Protein AF-A0A4R4UT83-F1 (afdb_monomer)

Mean predicted aligned error: 12.07 Å

Structure (mmCIF, N/CA/C/O backbone):
data_AF-A0A4R4UT83-F1
#
_entry.id   AF-A0A4R4UT83-F1
#
loop_
_atom_site.group_PDB
_atom_site.id
_atom_site.type_symbol
_atom_site.label_atom_id
_atom_site.label_alt_id
_atom_site.label_comp_id
_atom_site.label_asym_id
_atom_site.label_entity_id
_atom_site.label_seq_id
_atom_site.pdbx_PDB_ins_code
_atom_site.Cartn_x
_atom_site.Cartn_y
_atom_site.Cartn_z
_atom_site.occupancy
_atom_site.B_iso_or_equiv
_atom_site.auth_seq_id
_atom_site.auth_comp_id
_atom_site.auth_asym_id
_atom_site.auth_atom_id
_atom_site.pdbx_PDB_model_num
ATOM 1 N N . MET A 1 1 ? 4.585 -12.109 -8.769 1.00 79.88 1 MET A N 1
ATOM 2 C CA . MET A 1 1 ? 4.395 -12.856 -7.499 1.00 79.88 1 MET A CA 1
ATOM 3 C C . MET A 1 1 ? 3.511 -12.003 -6.613 1.00 79.88 1 MET A C 1
ATOM 5 O O . MET A 1 1 ? 3.758 -10.805 -6.577 1.00 79.88 1 MET A O 1
ATOM 9 N N . GLN A 1 2 ? 2.504 -12.578 -5.956 1.00 89.56 2 GLN A N 1
ATOM 10 C CA . GLN A 1 2 ? 1.592 -11.845 -5.075 1.00 89.56 2 GLN A CA 1
ATOM 11 C C . GLN A 1 2 ? 1.552 -12.516 -3.703 1.00 89.56 2 GLN A C 1
ATOM 13 O O . GLN A 1 2 ? 1.548 -13.744 -3.617 1.00 89.56 2 GLN A O 1
ATOM 18 N N . ARG A 1 3 ? 1.558 -11.713 -2.641 1.00 90.75 3 ARG A N 1
ATOM 19 C CA . ARG A 1 3 ? 1.477 -12.165 -1.253 1.00 90.75 3 ARG A CA 1
ATOM 20 C C . ARG A 1 3 ? 0.574 -11.229 -0.466 1.00 90.75 3 ARG A C 1
ATOM 22 O O . ARG A 1 3 ? 0.629 -10.026 -0.675 1.00 90.75 3 ARG A O 1
ATOM 29 N N . THR A 1 4 ? -0.187 -11.781 0.467 1.00 91.25 4 THR A N 1
ATOM 30 C CA . THR A 1 4 ? -0.984 -11.004 1.420 1.00 91.25 4 THR A CA 1
ATOM 31 C C . THR A 1 4 ? -0.497 -11.302 2.830 1.00 91.25 4 THR A C 1
ATOM 33 O O . THR A 1 4 ? -0.233 -12.460 3.161 1.00 91.25 4 THR A O 1
ATOM 36 N N . ILE A 1 5 ? -0.338 -10.260 3.642 1.00 86.94 5 ILE A N 1
ATOM 37 C CA . ILE A 1 5 ? 0.085 -10.340 5.039 1.00 86.94 5 IL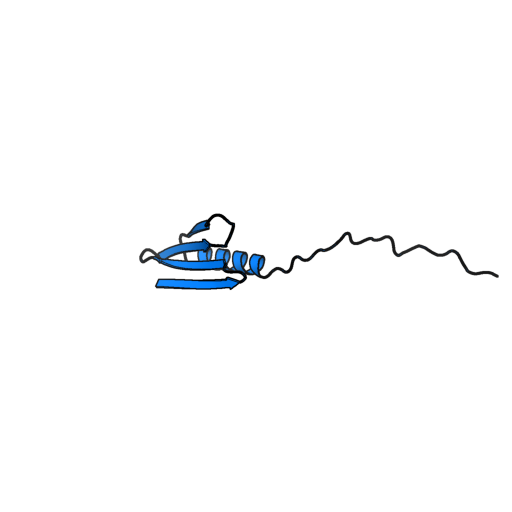E A CA 1
ATOM 38 C C . ILE A 1 5 ? -1.057 -9.788 5.904 1.00 86.94 5 ILE A C 1
ATOM 40 O O . ILE A 1 5 ? -1.393 -8.613 5.750 1.00 86.94 5 ILE A O 1
ATOM 44 N N . PRO A 1 6 ? -1.672 -10.595 6.785 1.00 87.19 6 PRO A N 1
ATOM 45 C CA . PRO A 1 6 ? -2.623 -10.080 7.764 1.00 87.19 6 PRO A CA 1
ATOM 46 C C . PRO A 1 6 ? -1.879 -9.248 8.815 1.00 87.19 6 PRO A C 1
ATOM 48 O O . PRO A 1 6 ? -0.821 -9.663 9.289 1.00 87.19 6 PRO A O 1
ATOM 51 N N . LEU A 1 7 ? -2.423 -8.082 9.162 1.00 81.81 7 LEU A N 1
ATOM 52 C CA . LEU A 1 7 ? -1.801 -7.129 10.090 1.00 81.81 7 LEU A CA 1
ATOM 53 C C . LEU A 1 7 ? -2.499 -7.048 11.459 1.00 81.81 7 LEU A C 1
ATOM 55 O O . LEU A 1 7 ? -1.937 -6.462 12.376 1.00 81.81 7 LEU A O 1
ATOM 59 N N . GLY A 1 8 ? -3.672 -7.671 11.610 1.00 80.06 8 GLY A N 1
ATOM 60 C CA . GLY A 1 8 ? -4.518 -7.573 12.810 1.00 80.06 8 GLY A CA 1
ATOM 61 C C . GLY A 1 8 ? -5.810 -6.801 12.530 1.00 80.06 8 GLY A C 1
ATOM 62 O O . GLY A 1 8 ? -5.890 -6.101 11.528 1.00 80.06 8 GLY A O 1
ATOM 63 N N . ASP A 1 9 ? -6.849 -6.998 13.349 1.00 83.50 9 ASP A N 1
ATOM 64 C CA . ASP A 1 9 ? -8.141 -6.279 13.276 1.00 83.50 9 ASP A CA 1
ATOM 65 C C . ASP A 1 9 ? -8.816 -6.250 11.888 1.00 83.50 9 ASP A C 1
ATOM 67 O O . ASP A 1 9 ? -9.546 -5.331 11.527 1.00 83.50 9 ASP A O 1
ATOM 71 N N . GLY A 1 10 ? -8.567 -7.284 11.078 1.00 83.62 10 GLY A N 1
ATOM 72 C CA . GLY A 1 10 ? -9.067 -7.388 9.703 1.00 83.62 10 GLY A CA 1
ATOM 73 C C . GLY A 1 10 ? -8.257 -6.604 8.663 1.00 83.62 10 GLY A C 1
ATOM 74 O O . GLY A 1 10 ? -8.563 -6.697 7.475 1.00 83.62 10 GLY A O 1
ATOM 75 N N . ALA A 1 1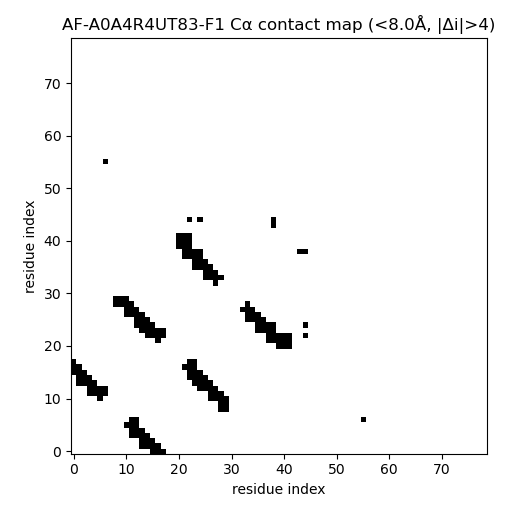1 ? -7.208 -5.883 9.066 1.00 87.69 11 ALA A N 1
ATOM 76 C CA . ALA A 1 11 ? -6.308 -5.190 8.156 1.00 87.69 11 ALA A CA 1
ATOM 77 C C . ALA A 1 11 ? -5.364 -6.156 7.423 1.00 87.69 11 ALA A C 1
ATOM 79 O O . ALA A 1 11 ? -4.875 -7.147 7.980 1.00 87.69 11 ALA A O 1
ATOM 80 N N . CYS A 1 12 ? -5.087 -5.851 6.156 1.00 90.62 12 CYS A N 1
ATOM 81 C CA . CYS A 1 12 ? -4.266 -6.664 5.266 1.00 90.62 12 CYS A CA 1
ATOM 82 C C . CYS A 1 12 ? -3.305 -5.798 4.446 1.00 90.62 12 CYS A C 1
ATOM 84 O O . CYS A 1 12 ? -3.679 -4.743 3.938 1.00 90.62 12 CYS A O 1
ATOM 86 N N . LEU A 1 13 ? -2.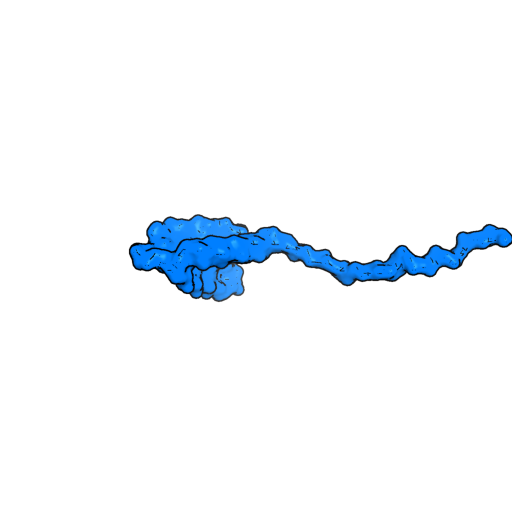086 -6.302 4.243 1.00 90.12 13 LEU A N 1
ATOM 87 C CA . LEU A 1 13 ? -1.117 -5.765 3.293 1.00 90.12 13 LEU A CA 1
ATOM 88 C C . LEU A 1 13 ? -0.940 -6.730 2.117 1.00 90.12 13 LEU A C 1
ATOM 90 O O . LEU A 1 13 ? -0.366 -7.810 2.262 1.00 90.12 13 LE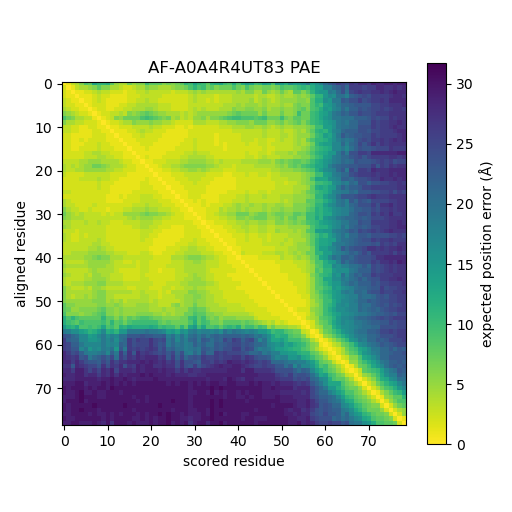U A O 1
ATOM 94 N N . GLY A 1 14 ? -1.416 -6.331 0.944 1.00 93.25 14 GLY A N 1
ATOM 95 C CA . GLY A 1 14 ? -1.135 -6.963 -0.338 1.00 93.25 14 GLY A CA 1
ATOM 96 C C . GLY A 1 14 ? 0.191 -6.476 -0.918 1.00 93.25 14 GLY A C 1
ATOM 97 O O . GLY A 1 14 ? 0.482 -5.285 -0.923 1.00 93.25 14 GLY A O 1
ATOM 98 N N . ILE A 1 15 ? 0.997 -7.402 -1.426 1.00 93.88 15 ILE A N 1
ATOM 99 C CA . ILE A 1 15 ? 2.306 -7.149 -2.025 1.00 93.88 15 ILE A CA 1
ATOM 100 C C . ILE A 1 15 ? 2.340 -7.852 -3.374 1.00 93.88 15 ILE A C 1
ATOM 102 O O . ILE A 1 15 ? 2.261 -9.080 -3.440 1.00 93.88 15 ILE A O 1
ATOM 106 N N . THR A 1 16 ? 2.505 -7.089 -4.448 1.00 95.38 16 THR A N 1
ATOM 107 C CA . THR A 1 16 ? 2.601 -7.616 -5.810 1.00 95.38 16 THR A CA 1
ATOM 108 C C . THR A 1 16 ? 3.903 -7.174 -6.455 1.00 95.38 16 THR A C 1
ATOM 110 O O . THR A 1 16 ? 4.162 -5.984 -6.588 1.00 95.38 16 THR A O 1
ATOM 113 N N . ARG A 1 17 ? 4.710 -8.141 -6.898 1.00 94.38 17 ARG A N 1
ATOM 114 C CA . ARG A 1 17 ? 5.896 -7.905 -7.728 1.00 94.38 17 ARG A CA 1
ATOM 115 C C . ARG A 1 17 ? 5.555 -8.092 -9.201 1.00 94.38 17 ARG A C 1
ATOM 117 O O . ARG A 1 17 ? 5.126 -9.188 -9.597 1.00 94.38 17 ARG A O 1
ATOM 124 N N . HIS A 1 18 ? 5.821 -7.059 -9.992 1.00 93.94 18 HIS A N 1
ATOM 125 C CA . HIS A 1 18 ? 5.610 -7.010 -11.437 1.00 93.94 18 HIS A CA 1
ATOM 126 C C . HIS A 1 18 ? 6.834 -7.504 -12.215 1.00 93.94 18 HIS A C 1
ATOM 128 O O . HIS A 1 18 ? 7.957 -7.529 -11.711 1.00 93.94 18 HIS A O 1
ATOM 134 N N . ARG A 1 19 ? 6.629 -7.907 -13.477 1.00 92.56 19 ARG A N 1
ATOM 135 C CA . ARG A 1 19 ? 7.719 -8.415 -14.335 1.00 92.56 19 ARG A CA 1
ATOM 136 C C . ARG A 1 19 ? 8.752 -7.349 -14.705 1.00 92.56 19 ARG A C 1
ATOM 13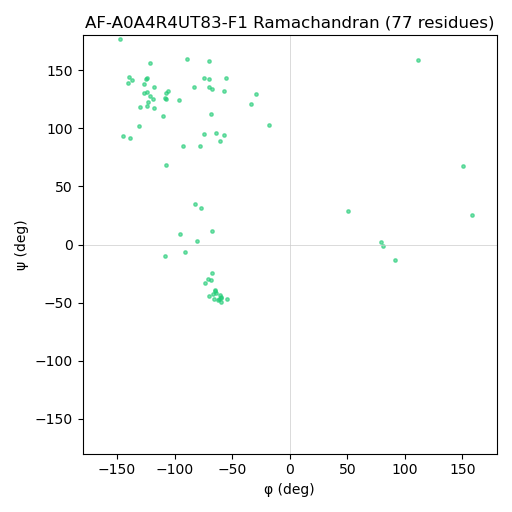8 O O . ARG A 1 19 ? 9.888 -7.700 -14.988 1.00 92.56 19 ARG A O 1
ATOM 145 N N . ASN A 1 20 ? 8.365 -6.076 -14.691 1.00 91.19 20 ASN A N 1
ATOM 146 C CA . ASN A 1 20 ? 9.246 -4.939 -14.965 1.00 91.19 20 ASN A CA 1
ATOM 147 C C . ASN A 1 20 ? 10.113 -4.532 -13.756 1.00 91.19 20 ASN A C 1
ATOM 149 O O . ASN A 1 20 ? 10.831 -3.546 -13.847 1.00 91.19 20 ASN A O 1
ATOM 153 N N . GLY A 1 21 ? 10.038 -5.258 -12.634 1.00 89.50 21 GLY A N 1
ATOM 154 C CA . GLY A 1 21 ? 10.780 -4.944 -11.410 1.00 89.50 21 GLY A CA 1
ATOM 155 C C . GLY A 1 21 ? 10.029 -4.044 -10.427 1.00 89.50 21 GLY A C 1
ATOM 156 O O . GLY A 1 21 ? 10.422 -4.008 -9.263 1.00 89.50 21 GLY A O 1
ATOM 157 N N . ALA A 1 22 ? 8.926 -3.419 -10.851 1.00 93.06 22 ALA A N 1
ATOM 158 C CA . ALA A 1 22 ? 8.101 -2.585 -9.988 1.00 93.06 22 ALA A CA 1
ATOM 159 C C . ALA A 1 22 ? 7.334 -3.413 -8.947 1.00 93.06 22 ALA A C 1
ATOM 161 O O . ALA A 1 22 ? 7.050 -4.606 -9.132 1.00 93.06 22 ALA A O 1
ATOM 162 N N . TRP A 1 23 ? 6.938 -2.742 -7.872 1.00 95.06 23 TRP A N 1
ATOM 163 C CA . TRP A 1 23 ? 6.170 -3.315 -6.775 1.00 95.06 23 TRP A CA 1
ATOM 164 C C . TRP A 1 23 ? 4.900 -2.513 -6.538 1.00 95.06 23 TRP A C 1
ATOM 166 O O . TRP A 1 23 ? 4.908 -1.291 -6.615 1.00 95.06 23 TRP A O 1
ATOM 176 N N . THR A 1 24 ? 3.808 -3.195 -6.216 1.00 95.12 24 THR A N 1
ATOM 177 C CA . THR A 1 24 ? 2.578 -2.563 -5.740 1.00 95.12 24 THR A CA 1
ATOM 178 C C . THR A 1 24 ? 2.271 -3.074 -4.346 1.00 95.12 24 THR A C 1
ATOM 180 O O . THR A 1 24 ? 2.198 -4.287 -4.131 1.00 95.12 24 THR A O 1
ATOM 183 N N . LEU A 1 25 ? 2.104 -2.144 -3.414 1.00 93.38 25 LEU A N 1
ATOM 184 C CA . LEU A 1 25 ? 1.652 -2.398 -2.056 1.00 93.38 25 LEU A CA 1
ATOM 185 C C . LEU A 1 25 ? 0.218 -1.891 -1.926 1.00 93.38 25 LEU A C 1
ATOM 187 O O . LEU A 1 25 ? -0.054 -0.751 -2.293 1.00 93.38 25 LEU A O 1
ATOM 191 N N . SER A 1 26 ? -0.676 -2.719 -1.399 1.00 92.81 26 SER A N 1
ATOM 192 C CA . SER A 1 26 ? -2.075 -2.365 -1.150 1.00 92.81 26 SER A CA 1
ATOM 193 C C . SER A 1 26 ? -2.391 -2.606 0.317 1.00 92.81 26 SER A C 1
ATOM 195 O O . SER A 1 26 ? -2.260 -3.730 0.792 1.00 92.81 26 SER A O 1
ATOM 197 N N . TYR A 1 27 ? -2.769 -1.562 1.040 1.00 90.75 27 TYR A N 1
ATOM 198 C CA . TYR A 1 27 ? -3.184 -1.638 2.431 1.00 90.75 27 TYR A CA 1
ATOM 199 C C . TYR A 1 27 ? -4.692 -1.431 2.516 1.00 90.75 27 TYR A C 1
ATOM 201 O O . TYR A 1 27 ? -5.200 -0.412 2.052 1.00 90.75 27 TYR A O 1
ATOM 209 N N . THR A 1 28 ? -5.371 -2.389 3.135 1.00 91.56 28 THR A N 1
ATOM 210 C CA . THR A 1 28 ? -6.819 -2.372 3.350 1.00 91.56 28 THR A CA 1
ATOM 211 C C . THR A 1 28 ? -7.085 -2.574 4.826 1.00 91.56 28 THR A C 1
ATOM 213 O O . THR A 1 28 ? -6.546 -3.511 5.419 1.00 91.56 28 THR A O 1
ATOM 216 N N . ALA A 1 29 ? -7.918 -1.720 5.416 1.00 90.62 29 ALA A N 1
ATOM 217 C CA . ALA A 1 29 ? -8.337 -1.829 6.807 1.00 90.62 29 ALA A CA 1
ATOM 218 C C . ALA A 1 29 ? -9.827 -1.472 6.952 1.00 9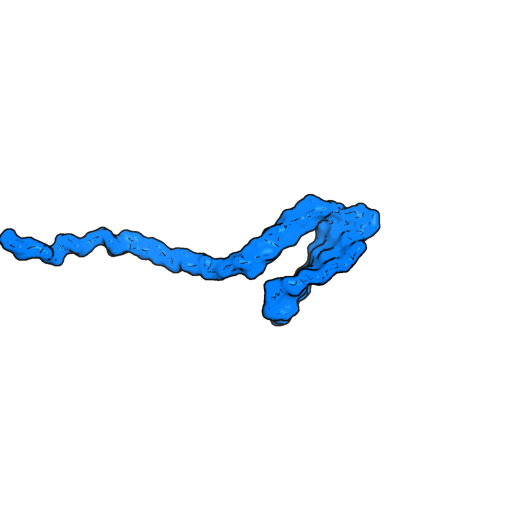0.62 29 ALA A C 1
ATOM 220 O O . ALA A 1 29 ? -10.284 -0.515 6.322 1.00 90.62 29 ALA A O 1
ATOM 221 N N . PRO A 1 30 ? -10.600 -2.204 7.776 1.00 89.69 30 PRO A N 1
ATOM 222 C CA . PRO A 1 30 ? -12.010 -1.892 7.999 1.00 89.69 30 PRO A CA 1
ATOM 223 C C . PRO A 1 30 ? -12.211 -0.460 8.508 1.00 89.69 30 PRO A C 1
ATOM 225 O O . PRO A 1 30 ? -11.548 -0.034 9.447 1.00 89.69 30 PRO A O 1
ATOM 228 N N . GLY A 1 31 ? -13.145 0.280 7.903 1.00 89.44 31 GLY A N 1
ATOM 229 C CA . GLY A 1 31 ? -13.451 1.66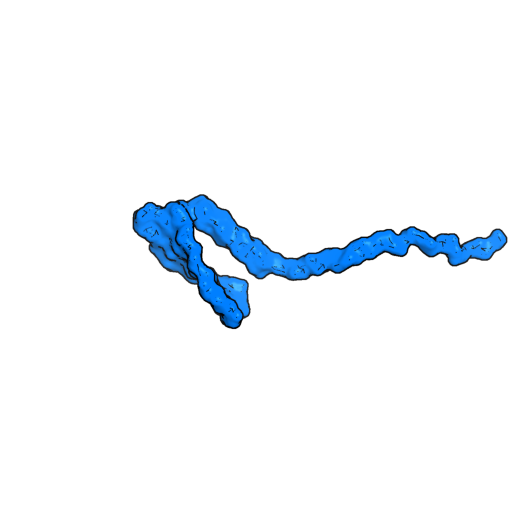1 8.300 1.00 89.44 31 GLY A CA 1
ATOM 230 C C . GLY A 1 31 ? -12.473 2.722 7.780 1.00 89.44 31 GLY A C 1
ATOM 231 O O . GLY A 1 31 ? -12.667 3.901 8.068 1.00 89.44 31 GLY A O 1
ATOM 232 N N . HIS A 1 32 ? -11.470 2.332 6.989 1.00 86.88 32 HIS A N 1
ATOM 233 C CA . HIS A 1 32 ? -10.506 3.234 6.363 1.00 86.88 32 HIS A CA 1
ATOM 234 C C . HIS A 1 32 ? -10.522 3.089 4.836 1.00 86.88 32 HIS A C 1
ATOM 236 O O . HIS A 1 32 ? -10.929 2.060 4.302 1.00 86.88 32 HIS A O 1
ATOM 242 N N . GLU A 1 33 ? -10.088 4.135 4.133 1.00 90.75 33 GLU A N 1
ATOM 243 C CA . GLU A 1 33 ? -9.884 4.082 2.684 1.00 90.75 33 GLU A CA 1
ATOM 244 C C . GLU A 1 33 ? -8.677 3.198 2.340 1.00 90.75 33 GLU A C 1
ATOM 246 O O . GLU A 1 33 ? -7.664 3.202 3.047 1.00 90.75 33 GLU A O 1
ATOM 251 N N . ASP A 1 34 ? -8.786 2.451 1.241 1.00 91.44 34 ASP A N 1
ATOM 252 C CA . ASP A 1 34 ? -7.698 1.623 0.733 1.00 91.44 34 ASP A CA 1
ATOM 253 C C . ASP A 1 34 ? -6.539 2.484 0.224 1.00 91.44 34 ASP A C 1
ATOM 255 O O . ASP A 1 34 ? -6.715 3.414 -0.563 1.00 91.44 34 ASP A O 1
ATOM 259 N N . ILE A 1 35 ? -5.317 2.118 0.606 1.00 90.25 35 ILE A N 1
ATOM 260 C CA . ILE A 1 35 ? -4.100 2.800 0.162 1.00 90.25 35 ILE A CA 1
ATOM 261 C C . ILE A 1 35 ? -3.367 1.896 -0.818 1.00 90.25 35 ILE A C 1
ATOM 263 O O . ILE A 1 35 ? -3.025 0.763 -0.489 1.00 90.25 35 ILE A O 1
ATOM 267 N N . THR A 1 36 ? -3.060 2.407 -2.011 1.00 93.12 36 THR A N 1
ATOM 268 C CA . THR A 1 36 ? -2.227 1.700 -2.992 1.00 93.12 36 THR A CA 1
ATOM 269 C C . THR A 1 36 ? -1.002 2.526 -3.353 1.00 93.12 36 THR A C 1
ATOM 271 O O . THR A 1 36 ? -1.112 3.684 -3.748 1.00 93.12 36 THR A O 1
ATOM 274 N N . VAL A 1 37 ? 0.175 1.914 -3.248 1.00 91.44 37 VAL A N 1
ATOM 275 C CA . VAL A 1 37 ? 1.464 2.541 -3.547 1.00 91.44 37 VAL A CA 1
ATOM 276 C C . VAL A 1 37 ? 2.184 1.711 -4.596 1.00 91.44 37 VAL A C 1
ATOM 278 O O . VAL A 1 37 ? 2.301 0.494 -4.456 1.00 91.44 37 VAL A O 1
ATOM 281 N N . THR A 1 38 ? 2.679 2.367 -5.643 1.00 94.00 38 THR A N 1
ATOM 282 C CA . THR A 1 38 ? 3.562 1.740 -6.632 1.00 94.00 38 THR A CA 1
ATOM 283 C C . THR A 1 38 ? 4.983 2.227 -6.409 1.00 94.00 38 THR A C 1
ATOM 285 O O . THR A 1 38 ? 5.206 3.424 -6.260 1.00 94.00 38 THR A O 1
ATOM 288 N N . LEU A 1 39 ? 5.923 1.292 -6.372 1.00 94.19 39 LEU A N 1
ATOM 289 C CA . LEU A 1 39 ? 7.327 1.510 -6.050 1.00 94.19 39 LEU A CA 1
ATOM 290 C C . LEU A 1 39 ? 8.181 0.989 -7.199 1.00 94.19 39 LEU A C 1
ATOM 292 O O . LEU A 1 39 ? 7.830 -0.012 -7.839 1.00 94.19 39 LEU A O 1
ATOM 296 N N . ALA A 1 40 ? 9.274 1.688 -7.488 1.00 93.44 40 ALA A N 1
ATOM 297 C CA . ALA A 1 40 ? 10.076 1.418 -8.674 1.00 93.44 40 ALA A CA 1
ATOM 298 C C . ALA A 1 40 ? 10.897 0.131 -8.524 1.00 93.44 40 ALA A C 1
ATOM 300 O O . ALA A 1 40 ? 11.092 -0.592 -9.504 1.00 93.44 40 ALA A O 1
ATOM 301 N N . ASP A 1 41 ? 11.335 -0.173 -7.300 1.00 91.94 41 ASP A N 1
ATOM 302 C CA . ASP A 1 41 ? 12.218 -1.297 -7.018 1.00 91.94 41 ASP A CA 1
ATOM 303 C C . ASP A 1 41 ? 11.990 -1.952 -5.641 1.00 91.94 41 ASP A C 1
ATOM 305 O O . ASP A 1 41 ? 11.132 -1.570 -4.841 1.00 91.94 41 ASP A O 1
ATOM 309 N N . GLU A 1 42 ? 12.754 -3.019 -5.394 1.00 89.69 42 GLU A N 1
ATOM 310 C CA . GLU A 1 42 ? 12.676 -3.823 -4.173 1.00 89.69 42 GLU A CA 1
ATOM 311 C C . GLU A 1 42 ? 13.224 -3.097 -2.934 1.00 89.69 42 GLU A C 1
ATOM 313 O O . GLU A 1 42 ? 12.762 -3.357 -1.820 1.00 89.69 42 GLU A O 1
ATOM 318 N N . ALA A 1 43 ? 14.193 -2.191 -3.094 1.00 90.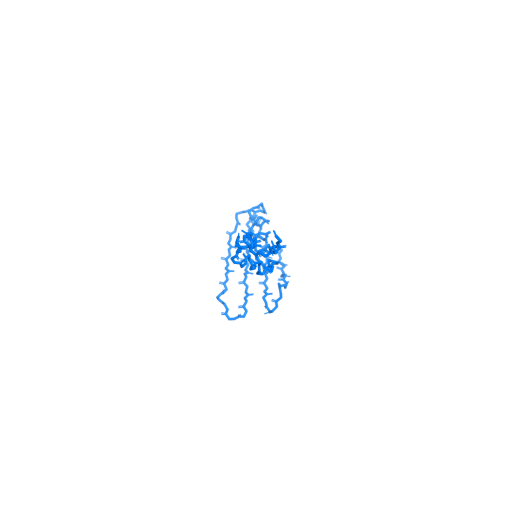81 43 ALA A N 1
ATOM 319 C CA . ALA A 1 43 ? 14.769 -1.458 -1.974 1.00 90.81 43 ALA A CA 1
ATOM 320 C C . ALA A 1 43 ? 13.752 -0.463 -1.404 1.00 90.81 43 ALA A C 1
ATOM 322 O O . ALA A 1 43 ? 13.555 -0.439 -0.184 1.00 90.81 43 ALA A O 1
ATOM 323 N N . GLU A 1 44 ? 13.057 0.271 -2.278 1.00 91.69 44 GLU A N 1
ATOM 324 C CA . GLU A 1 44 ? 11.927 1.128 -1.906 1.00 91.69 44 GLU A CA 1
ATOM 325 C C . GLU A 1 44 ? 10.811 0.306 -1.250 1.00 91.69 44 GLU A C 1
ATOM 327 O O . GLU A 1 44 ? 10.380 0.619 -0.138 1.00 91.69 44 GLU A O 1
ATOM 332 N N . ALA A 1 45 ? 10.409 -0.813 -1.871 1.00 89.06 45 ALA A N 1
ATOM 333 C CA . ALA A 1 45 ? 9.390 -1.710 -1.319 1.00 89.06 45 ALA A CA 1
ATOM 334 C C . ALA A 1 45 ? 9.725 -2.184 0.096 1.00 89.06 45 ALA A C 1
ATOM 336 O O . ALA A 1 45 ? 8.884 -2.113 0.997 1.00 89.06 45 ALA A O 1
ATOM 337 N N . ARG A 1 46 ? 10.966 -2.615 0.327 1.00 88.50 46 ARG A N 1
ATOM 338 C CA . ARG A 1 46 ? 11.410 -3.085 1.641 1.00 88.50 46 ARG A CA 1
ATOM 339 C C . ARG A 1 46 ? 11.370 -1.981 2.697 1.00 88.50 46 ARG A C 1
ATOM 341 O O . ARG A 1 46 ? 10.955 -2.249 3.826 1.00 88.50 46 ARG A O 1
ATOM 348 N N . GLN A 1 47 ? 11.785 -0.761 2.357 1.00 90.00 47 GLN A N 1
ATOM 349 C CA . GLN A 1 47 ? 11.743 0.373 3.286 1.00 90.00 47 GLN A CA 1
ATOM 350 C C . GLN A 1 47 ? 10.303 0.745 3.645 1.00 90.00 47 GLN A C 1
ATOM 352 O O . GLN A 1 47 ? 9.983 0.862 4.830 1.00 90.00 47 GLN A O 1
ATOM 357 N N . THR A 1 48 ? 9.418 0.852 2.649 1.00 87.94 48 THR A N 1
ATOM 358 C CA . THR A 1 48 ? 8.005 1.184 2.870 1.00 87.94 48 THR A CA 1
ATOM 359 C C . THR A 1 48 ? 7.307 0.133 3.730 1.00 87.94 48 THR A C 1
ATOM 361 O O . THR A 1 48 ? 6.649 0.489 4.704 1.00 87.94 48 THR A O 1
ATOM 364 N N . ILE A 1 49 ? 7.495 -1.160 3.435 1.00 84.56 49 ILE A N 1
ATOM 365 C CA . ILE A 1 49 ? 6.927 -2.253 4.243 1.00 84.56 49 ILE A CA 1
ATOM 366 C C . ILE A 1 49 ? 7.437 -2.181 5.686 1.00 84.56 49 ILE A C 1
ATOM 368 O O . ILE A 1 49 ? 6.645 -2.290 6.616 1.00 84.56 49 ILE A O 1
ATOM 372 N N . THR A 1 50 ? 8.741 -1.963 5.886 1.00 85.56 50 THR A N 1
ATOM 373 C CA . THR A 1 50 ? 9.327 -1.868 7.233 1.00 85.56 50 THR A CA 1
ATOM 374 C C . THR A 1 50 ? 8.710 -0.719 8.028 1.00 85.56 50 THR A C 1
ATOM 376 O O . THR A 1 50 ? 8.362 -0.909 9.189 1.00 85.56 50 THR A O 1
ATOM 379 N N . LEU A 1 51 ? 8.517 0.449 7.408 1.00 83.62 51 LEU A N 1
ATOM 380 C CA . LEU A 1 51 ? 7.896 1.602 8.062 1.00 83.62 51 LEU A CA 1
ATOM 381 C C . LEU A 1 51 ? 6.419 1.351 8.400 1.00 83.62 51 LEU A C 1
ATOM 383 O O . LEU A 1 51 ? 5.980 1.703 9.492 1.00 83.62 51 LEU A O 1
ATOM 387 N N . LEU A 1 52 ? 5.663 0.734 7.486 1.00 78.00 52 LEU A N 1
ATOM 388 C CA . LEU A 1 52 ? 4.258 0.380 7.712 1.00 78.00 52 LEU A CA 1
ATOM 389 C C . LEU A 1 52 ? 4.113 -0.608 8.870 1.00 78.00 52 LEU A C 1
ATOM 391 O O . LEU A 1 52 ? 3.315 -0.380 9.773 1.00 78.00 52 LEU A O 1
ATOM 395 N N . LEU A 1 53 ? 4.922 -1.670 8.875 1.00 76.19 53 LEU A N 1
ATOM 396 C CA . LEU A 1 53 ? 4.925 -2.654 9.954 1.00 76.19 53 LEU A CA 1
ATOM 397 C C . LEU A 1 53 ? 5.393 -2.040 11.274 1.00 76.19 53 LEU A C 1
ATOM 399 O O . LEU A 1 53 ? 4.803 -2.329 12.305 1.00 76.19 53 LEU A O 1
ATOM 403 N N . ALA A 1 54 ? 6.408 -1.172 11.258 1.00 79.50 54 ALA A N 1
ATOM 404 C CA . ALA A 1 54 ? 6.852 -0.472 12.459 1.00 79.50 54 ALA A CA 1
ATOM 405 C C . ALA A 1 54 ? 5.723 0.376 13.057 1.00 79.50 54 ALA A C 1
ATOM 407 O O . ALA A 1 54 ? 5.479 0.272 14.251 1.00 79.50 54 ALA A O 1
ATOM 408 N N . ARG A 1 55 ? 4.989 1.141 12.239 1.00 72.44 55 ARG A N 1
ATOM 409 C CA . ARG A 1 55 ? 3.832 1.924 12.706 1.00 72.44 55 ARG A CA 1
ATOM 410 C C . ARG A 1 55 ? 2.687 1.049 13.207 1.00 72.44 55 ARG A C 1
ATOM 412 O O . ARG A 1 55 ? 2.078 1.388 14.209 1.00 72.44 55 ARG A O 1
ATOM 419 N N . ALA A 1 56 ? 2.413 -0.070 12.538 1.00 67.50 56 ALA A N 1
ATOM 420 C CA . ALA A 1 56 ? 1.374 -1.008 12.963 1.00 67.50 56 ALA A CA 1
ATOM 421 C C . ALA A 1 56 ? 1.735 -1.740 14.270 1.00 67.50 56 ALA A C 1
ATOM 423 O O . ALA A 1 56 ? 0.851 -2.097 15.039 1.00 67.50 56 ALA A O 1
ATOM 424 N N . MET A 1 57 ? 3.028 -1.968 14.524 1.00 68.31 57 MET A N 1
ATOM 425 C CA . MET A 1 57 ? 3.530 -2.618 15.739 1.00 68.31 57 MET A CA 1
ATOM 426 C C . MET A 1 57 ? 3.870 -1.642 16.867 1.00 68.31 57 MET A C 1
ATOM 428 O O . MET A 1 57 ? 4.228 -2.104 17.949 1.00 68.31 57 MET A O 1
ATOM 432 N N . GLN A 1 58 ? 3.823 -0.324 16.647 1.00 59.72 58 GLN A N 1
ATOM 433 C CA . GLN A 1 58 ? 4.034 0.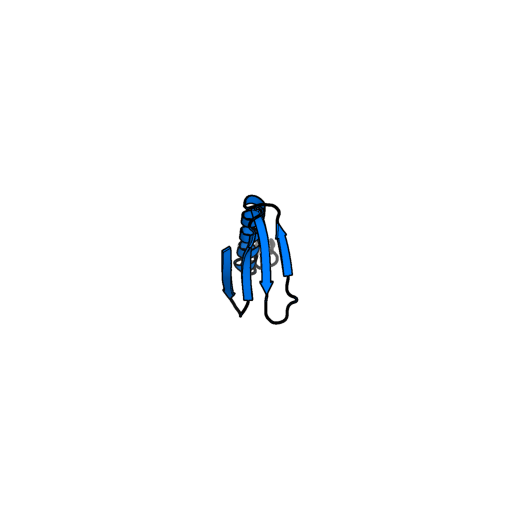633 17.726 1.00 59.72 58 GLN A CA 1
ATOM 434 C C . GLN A 1 58 ? 2.838 0.536 18.682 1.00 59.72 58 GLN A C 1
ATOM 436 O O . GLN A 1 58 ? 1.740 0.931 18.286 1.00 59.72 58 GLN A O 1
ATOM 441 N N . PRO A 1 59 ? 3.006 0.050 19.933 1.00 49.69 59 PRO A N 1
ATOM 442 C CA . PRO A 1 59 ? 2.041 0.407 20.957 1.00 49.69 59 PRO A CA 1
ATOM 443 C C . PRO A 1 59 ? 1.999 1.933 20.989 1.00 49.69 59 PRO A C 1
ATOM 445 O O . PRO A 1 59 ? 3.028 2.583 20.784 1.00 49.69 59 PRO A O 1
ATOM 448 N N . GLU A 1 60 ? 0.824 2.505 21.200 1.00 53.81 60 GLU A N 1
ATOM 449 C CA . GLU A 1 60 ? 0.693 3.922 21.506 1.00 53.81 60 GLU A CA 1
ATOM 450 C C . GLU A 1 60 ? 1.550 4.178 22.758 1.00 53.81 60 GLU A C 1
ATOM 452 O O . GLU A 1 60 ? 1.156 3.865 23.879 1.00 53.81 60 GLU A O 1
ATOM 457 N N . ILE A 1 61 ? 2.805 4.603 22.571 1.00 48.22 61 ILE A N 1
ATOM 458 C CA . ILE A 1 61 ? 3.668 4.984 23.682 1.00 48.22 61 ILE A CA 1
ATOM 459 C C . ILE A 1 61 ? 3.183 6.372 24.068 1.00 48.22 61 ILE A C 1
ATOM 461 O O . ILE A 1 61 ? 3.695 7.381 23.584 1.00 48.22 61 ILE A O 1
ATOM 465 N N . ASP A 1 62 ? 2.150 6.401 24.906 1.00 53.09 62 ASP A N 1
ATOM 466 C CA . ASP A 1 62 ? 1.769 7.591 25.642 1.00 53.09 62 ASP A CA 1
ATOM 467 C C . ASP A 1 62 ? 2.926 7.924 26.588 1.00 53.09 62 ASP A C 1
ATOM 469 O O . ASP A 1 62 ? 3.090 7.347 27.664 1.00 53.09 62 ASP A O 1
ATOM 473 N N . LEU A 1 63 ? 3.791 8.833 26.142 1.00 59.28 63 LEU A N 1
ATOM 474 C CA . LEU A 1 63 ? 4.857 9.417 26.952 1.00 59.28 63 LEU A CA 1
ATOM 475 C C . LEU A 1 63 ? 4.297 10.478 27.909 1.00 59.28 63 LEU A C 1
ATOM 477 O O . LEU A 1 63 ? 5.003 11.458 28.152 1.00 59.28 63 LEU A O 1
ATOM 481 N N . GLY A 1 64 ? 3.049 10.303 28.376 1.00 51.34 64 GLY A N 1
ATOM 482 C CA . GLY A 1 64 ? 2.229 11.260 29.114 1.00 51.34 64 GLY A CA 1
ATOM 483 C C . GLY A 1 64 ? 3.065 12.214 29.941 1.00 51.34 64 GLY A C 1
ATOM 484 O O . GLY A 1 64 ? 3.974 11.756 30.632 1.00 51.34 64 GLY A O 1
ATOM 485 N N . GLU A 1 65 ? 2.788 13.519 29.788 1.00 54.97 65 GLU A N 1
ATOM 486 C CA . GLU A 1 65 ? 3.574 14.647 30.305 1.00 54.97 65 GLU A CA 1
ATOM 487 C C . GLU A 1 65 ? 4.526 14.217 31.421 1.00 54.97 65 GLU A C 1
ATOM 489 O O . GLU A 1 65 ? 4.098 13.958 32.547 1.00 54.97 65 GLU A O 1
ATOM 494 N N . TRP A 1 66 ? 5.815 14.089 31.096 1.00 52.16 66 TRP A N 1
ATOM 495 C CA . TRP A 1 66 ? 6.847 13.782 32.080 1.00 52.16 66 TRP A CA 1
ATOM 496 C C . TRP A 1 66 ? 6.854 14.924 33.107 1.00 52.16 66 TRP A C 1
ATOM 498 O O . TRP A 1 66 ? 7.495 15.956 32.911 1.00 52.16 66 TRP A O 1
ATOM 508 N N . ASN A 1 67 ? 6.049 14.792 34.162 1.00 57.31 67 ASN A N 1
ATOM 509 C CA . ASN A 1 67 ? 5.818 15.840 35.142 1.00 57.31 67 ASN A CA 1
ATOM 510 C C . ASN A 1 67 ? 7.069 15.940 36.023 1.00 57.31 67 ASN A C 1
ATOM 512 O O . ASN A 1 67 ? 7.233 15.193 36.985 1.00 57.31 67 ASN A O 1
ATOM 516 N N . GLN A 1 68 ? 7.973 16.858 35.675 1.00 59.25 68 GLN A N 1
ATOM 517 C CA . GLN A 1 68 ? 9.255 17.101 36.354 1.00 59.25 68 GLN A CA 1
ATOM 518 C C . GLN A 1 68 ? 9.111 17.671 37.783 1.00 59.25 68 GLN A C 1
ATOM 520 O O . GLN A 1 68 ? 10.096 18.089 38.383 1.00 59.25 68 GLN A O 1
ATOM 525 N N . ASN A 1 69 ? 7.909 17.670 38.366 1.00 55.16 69 ASN A N 1
ATOM 526 C CA . ASN A 1 69 ? 7.619 18.353 39.628 1.00 55.16 69 ASN A CA 1
ATOM 527 C C . ASN A 1 69 ? 7.714 17.462 40.882 1.00 55.16 69 ASN A C 1
ATOM 529 O O . ASN A 1 69 ? 7.369 17.909 41.972 1.00 55.16 69 ASN A O 1
ATOM 533 N N . ALA A 1 70 ? 8.220 16.229 40.788 1.00 56.06 70 ALA A N 1
ATOM 534 C CA . ALA A 1 70 ? 8.437 15.370 41.960 1.00 56.06 70 ALA A CA 1
ATOM 535 C C . ALA A 1 70 ? 9.753 15.669 42.713 1.00 56.06 70 ALA A C 1
ATOM 537 O O . ALA A 1 70 ? 10.395 14.756 43.231 1.00 56.06 70 ALA A O 1
ATOM 538 N N . GLN A 1 71 ? 10.180 16.933 42.781 1.00 56.09 71 GLN A N 1
ATOM 539 C CA . GLN A 1 71 ? 11.378 17.305 43.531 1.00 56.09 71 GLN A CA 1
ATOM 540 C C . GLN A 1 71 ? 11.215 18.677 44.188 1.00 56.09 71 GLN A C 1
ATOM 542 O O . GLN A 1 71 ? 11.496 19.709 43.588 1.00 56.09 71 GLN A O 1
ATOM 547 N N . GLY A 1 72 ? 10.760 18.673 45.446 1.00 52.34 72 GLY A N 1
ATOM 548 C CA . GLY A 1 72 ? 10.773 19.881 46.268 1.00 52.34 72 GLY A CA 1
ATOM 549 C C . GLY A 1 72 ? 9.816 19.956 47.455 1.00 52.34 72 GLY A C 1
ATOM 550 O O . GLY A 1 72 ? 9.496 21.073 47.837 1.00 52.34 72 GLY A O 1
ATOM 551 N N . ASP A 1 73 ? 9.366 18.851 48.063 1.00 55.66 73 ASP A N 1
ATOM 552 C CA . ASP A 1 73 ? 8.821 18.937 49.428 1.00 55.66 73 ASP A CA 1
ATOM 553 C C . ASP A 1 73 ? 9.938 18.653 50.440 1.00 55.66 73 ASP A C 1
ATOM 555 O O . ASP A 1 73 ? 10.179 17.522 50.865 1.00 55.66 73 ASP A O 1
ATOM 559 N N . THR A 1 74 ? 10.693 19.699 50.770 1.00 65.00 74 THR A N 1
ATOM 560 C CA . THR A 1 74 ? 11.492 19.743 51.996 1.00 65.00 74 THR A CA 1
ATOM 561 C C . THR A 1 74 ? 10.836 20.716 52.964 1.00 65.00 74 THR A C 1
ATOM 563 O O . THR A 1 74 ? 11.388 21.779 53.243 1.00 65.00 74 THR A O 1
ATOM 566 N N . SER A 1 75 ? 9.657 20.381 53.483 1.00 57.78 75 SER A N 1
ATOM 567 C CA . SER A 1 75 ? 9.137 21.037 54.680 1.00 57.78 75 SER A CA 1
ATOM 568 C C . SER A 1 75 ? 8.665 19.992 55.682 1.00 57.78 75 SER A C 1
ATOM 570 O O . SER A 1 75 ? 7.606 19.394 55.537 1.00 57.78 75 SER A O 1
ATOM 572 N N . GLY A 1 76 ? 9.485 19.733 56.703 1.00 55.56 76 GLY A N 1
ATOM 573 C CA . GLY A 1 76 ? 9.105 18.823 57.782 1.00 55.56 76 GLY A CA 1
ATOM 574 C C . GLY A 1 76 ? 10.272 18.093 58.430 1.00 55.56 76 GLY A C 1
ATOM 575 O O . GLY A 1 76 ? 10.384 16.873 58.335 1.00 55.56 76 GLY A O 1
ATOM 576 N N . ARG A 1 77 ? 11.136 18.821 59.140 1.00 51.75 77 ARG A N 1
ATOM 577 C CA . ARG A 1 77 ? 11.863 18.225 60.262 1.00 51.75 77 ARG A CA 1
ATOM 578 C C . ARG A 1 77 ? 11.913 19.231 61.403 1.00 51.75 77 ARG A C 1
ATOM 580 O O . ARG A 1 77 ? 12.806 20.067 61.464 1.00 51.75 77 ARG A O 1
ATOM 587 N N . ASP A 1 78 ? 10.907 19.120 62.266 1.00 57.81 78 ASP A N 1
ATOM 588 C CA . ASP A 1 78 ? 10.984 19.452 63.686 1.00 57.81 78 ASP A CA 1
ATOM 589 C C . ASP A 1 78 ? 12.379 19.140 64.248 1.00 57.81 78 ASP A C 1
ATOM 591 O O . ASP A 1 78 ? 12.821 17.983 64.194 1.00 57.81 78 ASP A O 1
ATOM 595 N N . ARG A 1 79 ? 13.047 20.170 64.778 1.00 51.88 79 ARG A N 1
ATOM 596 C CA . ARG A 1 79 ? 13.757 20.206 66.071 1.00 51.88 79 ARG A CA 1
ATOM 597 C C . ARG A 1 79 ? 14.491 21.527 66.256 1.00 51.88 79 ARG A C 1
ATOM 599 O O . ARG A 1 79 ? 15.250 21.908 65.341 1.00 51.88 79 ARG A O 1
#

Foldseek 3Di:
DWDWDDLDQRWIWIWDQDPQQKIWIWIDHPPDDIDIDIGNHDVVVVVVVVVVSVVSPDDPPCPDPPPPPPDDPPDDDDD

Radius of gyration: 23.01 Å; Cα contacts (8 Å, |Δi|>4): 90; chains: 1; bounding box: 28×34×81 Å

pLDDT: mean 79.03, std 15.89, range [48.22, 95.38]

Organism: NCBI:txid2530385

Sequence (79 aa):
MQRTIPLGDGACLGITRHRNGAWTLSYTAPGHEDITVTLADEAEARQTITLLLARAMQPEIDLGEWNQNAQGDTSGRDR

Secondary structure (DSSP, 8-state):
-EEEEEEETTEEEEEEE-TTS-EEEEEE-TTS--EEEEESSHHHHHHHHHHHHHHHH----------TT-S--------

Solvent-accessible surface area (backbone atoms only — not comparable to full-atom values): 4990 Å² total; per-residue (Å²): 93,76,49,74,43,80,73,54,93,78,21,36,41,37,40,36,50,48,94,87,51,30,31,39,41,34,40,42,38,79,98,53,79,72,45,76,48,80,33,76,34,65,70,57,45,53,52,53,51,51,53,52,51,50,61,72,65,49,70,85,77,76,73,64,80,78,72,84,75,89,72,81,90,85,82,88,76,92,128

Nearest PDB structures (foldseek):
  4fma-assembly18_J  TM=7.965E-01  e=2.058E-01  Escherichia coli
  4fma-assembly9_I  TM=8.121E-01  e=2.851E-01  Escherichia coli
  5him-assembly1_A  TM=4.836E-01  e=5.469E-01  Methanohalophilus portucalensis FDF-1
  1lm4-assembly2_B  TM=3.336E-01  e=1.885E+00  Staphylococcus aureus
  5cwx-assembly1_A  TM=3.393E-01  e=4.694E+00  Xanthomonas oryzae pv. oryzae KACC 10331